Protein AF-X0WLK1-F1 (afdb_monomer)

Structure (mmCIF, N/CA/C/O backbone):
data_AF-X0WLK1-F1
#
_entry.id   AF-X0WLK1-F1
#
loop_
_atom_site.group_PDB
_atom_site.id
_atom_site.type_symbol
_atom_site.label_atom_id
_atom_site.label_alt_id
_atom_site.label_comp_id
_atom_site.label_asym_id
_atom_site.label_entity_id
_atom_site.label_seq_id
_atom_site.pdbx_PDB_ins_code
_atom_site.Cartn_x
_atom_site.Cartn_y
_atom_site.Cartn_z
_atom_site.occupancy
_atom_site.B_iso_or_equiv
_atom_site.auth_seq_id
_atom_site.auth_comp_id
_atom_site.auth_asym_id
_atom_site.auth_atom_id
_atom_si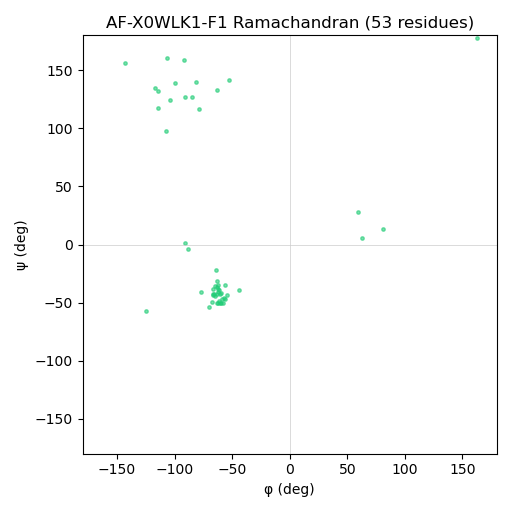te.pdbx_PDB_model_num
ATOM 1 N N . MET A 1 1 ? 4.909 19.906 7.839 1.00 69.94 1 MET A N 1
ATOM 2 C CA . MET A 1 1 ? 4.621 18.874 6.819 1.00 69.94 1 MET A CA 1
ATOM 3 C C . MET A 1 1 ? 4.518 17.546 7.553 1.00 69.94 1 MET A C 1
ATOM 5 O O . MET A 1 1 ? 5.402 17.274 8.353 1.00 69.94 1 MET A O 1
ATOM 9 N N . GLY A 1 2 ? 3.419 16.804 7.408 1.00 88.81 2 GLY A N 1
ATOM 10 C CA . GLY A 1 2 ? 3.199 15.557 8.150 1.00 88.81 2 GLY A CA 1
ATOM 11 C C . GLY A 1 2 ? 3.524 14.333 7.300 1.00 88.81 2 GLY A C 1
ATOM 12 O O . GLY A 1 2 ? 3.179 14.305 6.120 1.00 88.81 2 GLY A O 1
ATOM 13 N N . THR A 1 3 ? 4.166 13.329 7.891 1.00 95.31 3 THR A N 1
ATOM 14 C CA . THR A 1 3 ? 4.334 12.015 7.260 1.00 95.31 3 THR A CA 1
ATOM 15 C C . THR A 1 3 ? 3.032 11.241 7.404 1.00 95.31 3 THR A C 1
ATOM 17 O O . THR A 1 3 ? 2.637 10.935 8.524 1.00 95.31 3 THR A O 1
ATOM 20 N N . ILE A 1 4 ? 2.377 10.917 6.287 1.00 96.56 4 ILE A N 1
ATOM 21 C CA . ILE A 1 4 ? 1.202 10.039 6.283 1.00 96.56 4 ILE A CA 1
ATOM 22 C C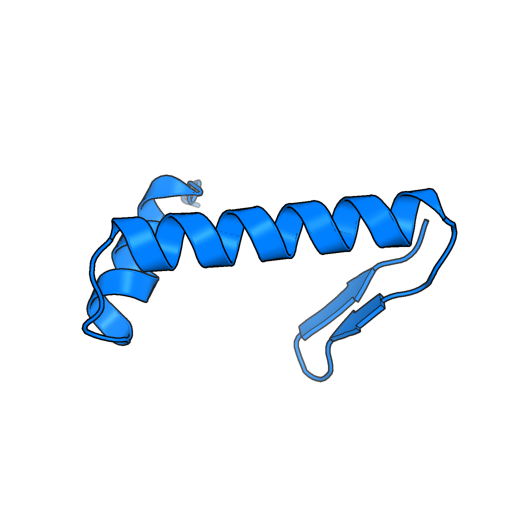 . ILE A 1 4 ? 1.662 8.600 6.086 1.00 96.56 4 ILE A C 1
ATOM 24 O O . ILE A 1 4 ? 2.378 8.271 5.140 1.00 96.56 4 ILE A O 1
ATOM 28 N N . THR A 1 5 ? 1.237 7.730 6.986 1.00 97.69 5 THR A N 1
ATOM 29 C CA . THR A 1 5 ? 1.561 6.308 6.975 1.00 97.69 5 THR A CA 1
ATOM 30 C C . THR A 1 5 ? 0.505 5.500 6.227 1.00 97.69 5 THR A C 1
ATOM 32 O O . THR A 1 5 ? -0.669 5.864 6.135 1.00 97.69 5 THR A O 1
ATOM 35 N N . LYS A 1 6 ? 0.890 4.303 5.772 1.00 97.38 6 LYS A N 1
ATOM 36 C CA . LYS A 1 6 ? -0.054 3.324 5.212 1.00 97.38 6 LYS A CA 1
ATOM 37 C C . LYS A 1 6 ? -1.186 2.979 6.185 1.00 97.38 6 LYS A C 1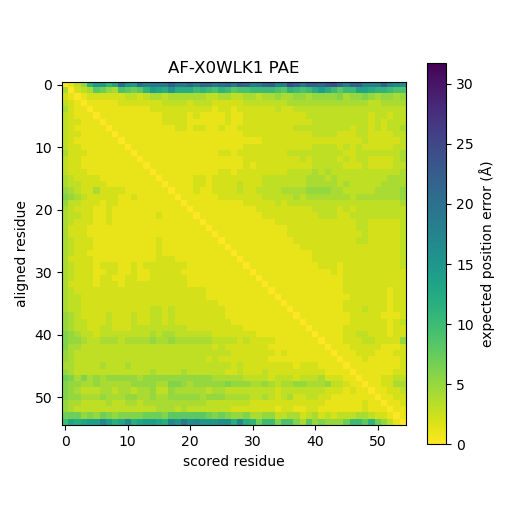
ATOM 39 O O . LYS A 1 6 ? -2.306 2.732 5.752 1.00 97.38 6 LYS A O 1
ATOM 44 N N . LYS A 1 7 ? -0.898 2.947 7.493 1.00 98.06 7 LYS A N 1
ATOM 45 C CA . LYS A 1 7 ? -1.900 2.693 8.537 1.00 98.06 7 LYS A CA 1
ATOM 46 C C . LYS A 1 7 ? -2.998 3.755 8.495 1.00 98.06 7 LYS A C 1
ATOM 48 O O . LYS A 1 7 ? -4.163 3.390 8.436 1.00 98.06 7 LYS A O 1
ATOM 53 N N . GLU A 1 8 ? -2.623 5.030 8.479 1.00 98.25 8 GLU A N 1
ATOM 54 C CA . GLU A 1 8 ? -3.580 6.143 8.451 1.00 98.25 8 GLU A CA 1
ATOM 55 C C . GLU A 1 8 ? -4.393 6.164 7.156 1.00 98.25 8 GLU A C 1
ATOM 57 O O . GLU A 1 8 ? -5.586 6.449 7.192 1.00 98.25 8 GLU A O 1
ATOM 62 N N . LEU A 1 9 ? -3.786 5.802 6.020 1.00 98.19 9 LEU A N 1
ATOM 63 C CA . LEU A 1 9 ? -4.515 5.676 4.758 1.00 98.19 9 LEU A CA 1
ATOM 64 C C . LEU A 1 9 ? -5.543 4.531 4.800 1.00 98.19 9 LEU A C 1
ATOM 66 O O . LEU A 1 9 ? -6.673 4.712 4.358 1.00 98.19 9 LEU A O 1
ATOM 70 N N . ILE A 1 10 ? -5.176 3.374 5.367 1.00 98.62 10 ILE A N 1
ATOM 71 C CA . ILE A 1 10 ? -6.103 2.250 5.587 1.00 98.62 10 ILE A CA 1
ATOM 72 C C . ILE A 1 10 ? -7.270 2.684 6.470 1.00 98.62 10 ILE A C 1
ATOM 74 O O . ILE A 1 10 ? -8.415 2.368 6.155 1.00 98.62 10 ILE A O 1
ATOM 78 N N . ASP A 1 11 ? -6.971 3.370 7.572 1.00 98.50 11 ASP A N 1
ATOM 79 C CA . ASP A 1 11 ? -7.976 3.786 8.546 1.00 98.50 11 ASP A CA 1
ATOM 80 C C . ASP A 1 11 ? -8.947 4.797 7.905 1.00 98.50 11 ASP A C 1
ATOM 82 O O . ASP A 1 11 ? -10.159 4.610 7.991 1.00 98.50 11 ASP A O 1
ATOM 86 N N . ARG A 1 12 ? -8.428 5.777 7.150 1.00 98.50 12 ARG A N 1
ATOM 87 C CA . ARG A 1 12 ? -9.233 6.769 6.420 1.00 98.50 12 ARG A CA 1
ATOM 88 C C . ARG A 1 12 ? -10.140 6.140 5.362 1.00 98.50 12 ARG A C 1
ATOM 90 O O . ARG A 1 12 ? -11.321 6.457 5.326 1.00 98.50 12 ARG A O 1
ATOM 97 N N . ILE A 1 13 ? -9.613 5.255 4.513 1.00 98.38 13 ILE A N 1
ATOM 98 C CA . ILE A 1 13 ? -10.419 4.607 3.463 1.00 98.38 13 ILE A CA 1
ATOM 99 C C . ILE A 1 13 ? -11.477 3.690 4.087 1.00 98.38 13 ILE A C 1
ATOM 101 O O . ILE A 1 13 ? -12.607 3.641 3.614 1.00 98.38 13 ILE A O 1
ATOM 105 N N . ALA A 1 14 ? -11.144 2.982 5.171 1.00 98.69 14 ALA A N 1
ATOM 106 C CA . ALA A 1 14 ? -12.117 2.148 5.868 1.00 98.69 14 ALA A CA 1
ATOM 107 C C . ALA A 1 14 ? -13.303 2.966 6.401 1.00 98.69 14 ALA A C 1
ATOM 109 O O . ALA A 1 14 ? -14.445 2.535 6.259 1.00 98.69 14 ALA A O 1
ATOM 110 N N . GLU A 1 15 ? -13.025 4.136 6.980 1.00 98.56 15 GLU A N 1
ATOM 111 C CA . GLU A 1 15 ? -14.043 5.062 7.478 1.00 98.56 15 GLU A CA 1
ATOM 112 C C . GLU A 1 15 ? -14.876 5.673 6.343 1.00 98.56 15 GLU A C 1
ATOM 114 O O . GLU A 1 15 ? -16.101 5.606 6.393 1.00 98.56 15 GLU A O 1
ATOM 119 N N . GLN A 1 16 ? -14.228 6.201 5.299 1.00 98.44 16 GLN A N 1
ATOM 120 C CA . GLN A 1 16 ? -14.901 6.832 4.155 1.00 98.44 16 GLN A CA 1
ATOM 121 C C . GLN A 1 16 ? -15.841 5.875 3.415 1.00 98.44 16 GLN A C 1
ATOM 123 O O . GLN A 1 16 ? -16.954 6.253 3.064 1.00 98.44 16 GLN A O 1
ATOM 128 N N . GLU A 1 17 ? -15.410 4.628 3.224 1.00 97.94 17 GLU A N 1
ATOM 129 C CA . GLU A 1 17 ? -16.168 3.609 2.491 1.00 97.94 17 GLU A CA 1
ATOM 130 C C . GLU A 1 17 ? -17.088 2.774 3.402 1.00 97.94 17 GLU A C 1
ATOM 132 O O . GLU A 1 17 ? -17.723 1.822 2.947 1.00 97.94 17 GLU A O 1
ATOM 137 N N . GLY A 1 18 ? -17.130 3.061 4.711 1.00 98.12 18 GLY A N 1
ATOM 138 C CA . GLY A 1 18 ? -17.952 2.324 5.677 1.00 98.12 18 GLY A CA 1
ATOM 139 C C . GLY A 1 18 ? -17.626 0.826 5.759 1.00 98.12 18 GLY A C 1
ATOM 140 O O . GLY A 1 18 ? -18.496 0.007 6.068 1.00 98.12 18 GLY A O 1
ATOM 141 N N . CYS A 1 19 ? -16.385 0.435 5.460 1.00 98.44 19 CYS A N 1
ATOM 142 C CA . CYS A 1 19 ? -15.980 -0.965 5.376 1.00 98.44 19 CYS A CA 1
ATOM 143 C C . CYS A 1 19 ? -15.112 -1.395 6.567 1.00 98.44 19 CYS A C 1
ATOM 145 O O . CYS A 1 19 ? -14.498 -0.597 7.275 1.00 98.44 19 CYS A O 1
ATOM 147 N N . LYS A 1 20 ? -15.019 -2.711 6.805 1.00 98.50 20 LYS A N 1
ATOM 148 C CA . LYS A 1 20 ? -14.119 -3.226 7.846 1.00 98.50 20 LYS A CA 1
ATOM 149 C C . LYS A 1 20 ? -12.674 -2.889 7.480 1.00 98.50 20 LYS A C 1
ATOM 151 O O . LYS A 1 20 ? -12.211 -3.251 6.403 1.00 98.50 20 LYS A O 1
ATOM 156 N N . ARG A 1 21 ? -11.909 -2.361 8.437 1.00 98.44 21 ARG A N 1
ATOM 157 C CA . ARG A 1 21 ? -10.472 -2.050 8.306 1.00 98.44 21 ARG A CA 1
ATOM 158 C C . ARG A 1 21 ? -9.633 -3.142 7.624 1.00 98.44 21 ARG A C 1
ATOM 160 O O . ARG A 1 21 ? -8.723 -2.852 6.852 1.00 98.44 21 ARG A O 1
ATOM 167 N N . VAL A 1 22 ? -9.922 -4.417 7.906 1.00 98.44 22 VAL A N 1
ATOM 168 C CA . VAL A 1 22 ? -9.216 -5.558 7.293 1.00 98.44 22 VAL A CA 1
ATOM 169 C C . VAL A 1 22 ? -9.417 -5.635 5.775 1.00 98.44 22 VAL A C 1
ATOM 171 O O . VAL A 1 22 ? -8.510 -6.068 5.070 1.00 98.44 22 VAL A O 1
ATOM 174 N N . VAL A 1 23 ? -10.570 -5.190 5.270 1.00 98.56 23 VAL A N 1
ATOM 175 C CA . VAL A 1 23 ? -10.882 -5.125 3.839 1.00 98.56 23 VAL A CA 1
ATOM 176 C C . VAL A 1 23 ? -10.046 -4.030 3.185 1.00 98.56 23 VAL A C 1
ATOM 178 O O . VAL A 1 23 ? -9.265 -4.344 2.291 1.00 98.56 23 VAL A O 1
ATOM 181 N N . ALA A 1 24 ? -10.091 -2.796 3.701 1.00 98.62 24 ALA A N 1
ATOM 182 C CA . ALA A 1 24 ? -9.265 -1.690 3.203 1.00 98.62 24 ALA A CA 1
ATOM 183 C C . ALA A 1 24 ? -7.765 -2.041 3.203 1.00 98.62 24 ALA A C 1
ATOM 185 O O . ALA A 1 24 ? -7.069 -1.830 2.210 1.00 98.62 24 ALA A O 1
ATOM 186 N N . LYS A 1 25 ? -7.271 -2.681 4.276 1.00 98.69 25 LYS A N 1
ATOM 187 C CA . LYS A 1 25 ? -5.887 -3.180 4.349 1.00 98.69 25 LYS A CA 1
ATOM 188 C C . LYS A 1 25 ? -5.547 -4.127 3.197 1.00 98.69 25 LYS A C 1
ATOM 190 O O . LYS A 1 25 ? -4.474 -3.993 2.612 1.00 98.69 25 LYS A O 1
ATOM 195 N N . ARG A 1 26 ? -6.418 -5.100 2.909 1.00 98.69 26 ARG A N 1
ATOM 196 C CA . ARG A 1 26 ? -6.198 -6.092 1.844 1.00 98.69 26 ARG A CA 1
ATOM 197 C C . ARG A 1 26 ? -6.212 -5.441 0.465 1.00 98.69 26 ARG A C 1
ATOM 199 O O . ARG A 1 26 ? -5.324 -5.734 -0.324 1.00 98.69 26 ARG A O 1
ATOM 206 N N . VAL A 1 27 ? -7.156 -4.534 0.214 1.00 98.44 27 VAL A N 1
ATOM 207 C CA . VAL A 1 27 ? -7.264 -3.812 -1.063 1.00 98.44 27 VAL A CA 1
ATOM 208 C C . VAL A 1 27 ? -6.024 -2.954 -1.311 1.00 98.44 27 VAL A C 1
ATOM 210 O O . VAL A 1 27 ? -5.389 -3.102 -2.349 1.00 98.44 27 VAL A O 1
ATOM 213 N N . ILE A 1 28 ? -5.611 -2.130 -0.340 1.00 98.25 28 ILE A N 1
ATOM 214 C CA . ILE A 1 28 ? -4.420 -1.278 -0.493 1.00 98.25 28 ILE A CA 1
ATOM 215 C C . ILE A 1 28 ? -3.155 -2.126 -0.681 1.00 98.25 28 ILE A C 1
ATOM 217 O O . ILE A 1 28 ? -2.300 -1.776 -1.487 1.00 98.25 28 ILE A O 1
ATOM 221 N N . GLN A 1 29 ? -2.998 -3.231 0.059 1.00 98.62 29 GLN A N 1
ATOM 222 C CA . GLN A 1 29 ? -1.846 -4.118 -0.133 1.00 98.62 29 GLN A CA 1
ATOM 223 C C . GLN A 1 29 ? -1.846 -4.742 -1.534 1.00 98.62 29 GLN A C 1
ATOM 225 O O . GLN A 1 29 ? -0.847 -4.614 -2.227 1.00 98.62 29 GLN A O 1
ATOM 230 N N . GLY A 1 30 ? -2.964 -5.329 -1.972 1.00 98.62 30 GLY A N 1
ATOM 231 C CA . GLY A 1 30 ? -3.061 -5.955 -3.293 1.00 98.62 30 GLY A CA 1
ATOM 232 C C . GLY A 1 30 ? -2.866 -4.968 -4.448 1.00 98.62 30 GLY A C 1
ATOM 233 O O . GLY A 1 30 ? -2.245 -5.316 -5.449 1.00 98.62 30 GLY A O 1
ATOM 234 N N . PHE A 1 31 ? -3.328 -3.724 -4.294 1.00 98.19 31 PHE A N 1
ATOM 235 C CA . PHE A 1 31 ? -3.071 -2.650 -5.254 1.00 98.19 31 PHE A CA 1
ATOM 236 C C . PHE A 1 31 ? -1.571 -2.362 -5.399 1.00 98.19 31 PHE A C 1
ATOM 238 O O . PHE A 1 31 ? -1.050 -2.369 -6.512 1.00 98.19 31 PHE A O 1
ATOM 245 N N . LEU A 1 32 ? -0.862 -2.178 -4.279 1.00 98.12 32 LEU A N 1
ATOM 246 C CA . LEU A 1 32 ? 0.585 -1.941 -4.285 1.00 98.12 32 LEU A CA 1
ATOM 247 C C . LEU A 1 32 ? 1.360 -3.138 -4.848 1.00 98.12 32 LEU A C 1
ATOM 249 O O . LEU A 1 32 ? 2.259 -2.946 -5.660 1.00 98.12 32 LEU A O 1
ATOM 253 N N . ASP A 1 33 ? 0.989 -4.361 -4.465 1.00 98.69 33 ASP A N 1
ATOM 254 C CA . ASP A 1 33 ? 1.633 -5.582 -4.963 1.00 98.69 33 ASP A CA 1
ATOM 255 C C . ASP A 1 33 ? 1.453 -5.729 -6.483 1.00 98.69 33 ASP A C 1
ATOM 257 O O . ASP A 1 33 ? 2.389 -6.108 -7.186 1.00 98.69 33 ASP A O 1
ATOM 261 N N . SER A 1 34 ? 0.275 -5.371 -7.005 1.00 98.19 34 SER A N 1
ATOM 262 C CA . SER A 1 34 ? -0.001 -5.391 -8.447 1.00 98.19 34 SER A CA 1
ATOM 263 C C . SER A 1 34 ? 0.836 -4.355 -9.196 1.00 98.19 34 SER A C 1
ATOM 265 O O . SER A 1 34 ? 1.408 -4.678 -10.233 1.00 98.19 34 SER A O 1
ATOM 267 N N . ILE A 1 35 ? 0.971 -3.138 -8.653 1.00 97.75 35 ILE A N 1
ATOM 268 C CA . ILE A 1 35 ? 1.847 -2.106 -9.229 1.00 97.75 35 ILE A CA 1
ATOM 269 C C . ILE A 1 35 ? 3.289 -2.614 -9.307 1.00 97.75 35 ILE A C 1
ATOM 271 O O . ILE A 1 35 ? 3.903 -2.550 -10.368 1.00 97.75 35 ILE A O 1
ATOM 275 N N . ILE A 1 36 ? 3.813 -3.157 -8.203 1.00 97.75 36 ILE A N 1
ATOM 276 C CA . ILE A 1 36 ? 5.174 -3.710 -8.153 1.00 97.75 36 ILE A CA 1
ATOM 277 C C . ILE A 1 36 ? 5.343 -4.811 -9.206 1.00 97.75 36 ILE A C 1
ATOM 279 O O . ILE A 1 36 ? 6.336 -4.819 -9.931 1.00 97.75 36 ILE A O 1
ATOM 283 N N . GLY A 1 37 ? 4.372 -5.722 -9.309 1.00 98.31 37 GLY A N 1
ATOM 284 C CA . GLY A 1 37 ? 4.410 -6.830 -10.259 1.00 98.31 37 GLY A CA 1
ATOM 285 C C . GLY A 1 37 ? 4.442 -6.385 -11.722 1.00 98.31 37 GLY A C 1
ATOM 286 O O . GLY A 1 37 ? 5.158 -6.987 -12.518 1.00 98.31 37 GLY A O 1
ATOM 287 N N . GLU A 1 38 ? 3.704 -5.337 -12.084 1.00 98.31 38 GLU A 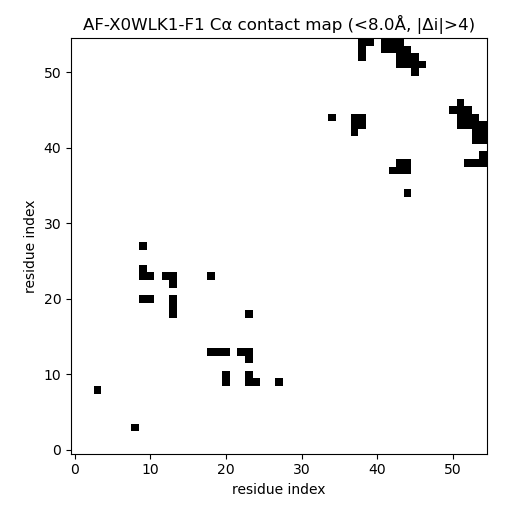N 1
ATOM 288 C CA . GLU A 1 38 ? 3.682 -4.819 -13.456 1.00 98.31 38 GLU A CA 1
ATOM 289 C C . GLU A 1 38 ? 4.930 -3.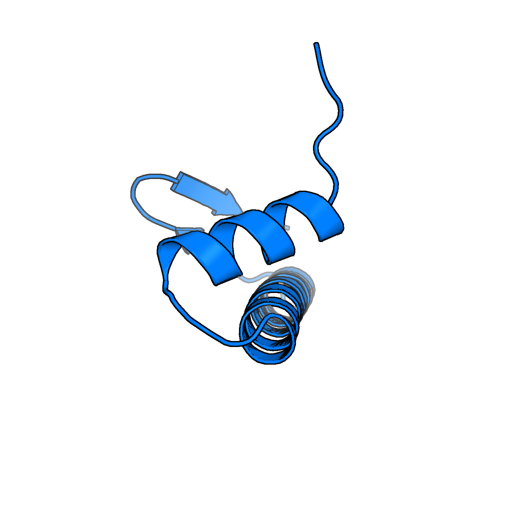990 -13.787 1.00 98.31 38 GLU A C 1
ATOM 291 O O . GLU A 1 38 ? 5.529 -4.188 -14.846 1.00 98.31 38 GLU A O 1
ATOM 296 N N . LEU A 1 39 ? 5.406 -3.153 -12.860 1.00 98.06 39 LEU A N 1
ATOM 297 C CA . LEU A 1 39 ? 6.657 -2.410 -13.048 1.00 98.06 39 LEU A CA 1
ATOM 298 C C . LEU 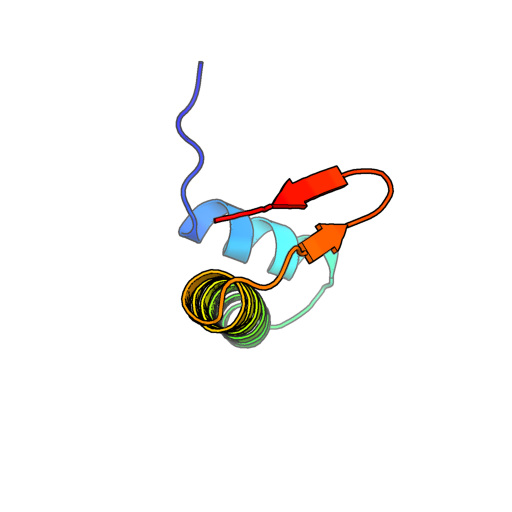A 1 39 ? 7.868 -3.344 -13.172 1.00 98.06 39 LEU A C 1
ATOM 300 O O . LEU A 1 39 ? 8.752 -3.102 -13.993 1.00 98.06 39 LEU A O 1
ATOM 304 N N . ALA A 1 40 ? 7.892 -4.452 -12.424 1.00 97.69 40 ALA A N 1
ATOM 305 C CA . ALA A 1 40 ? 8.939 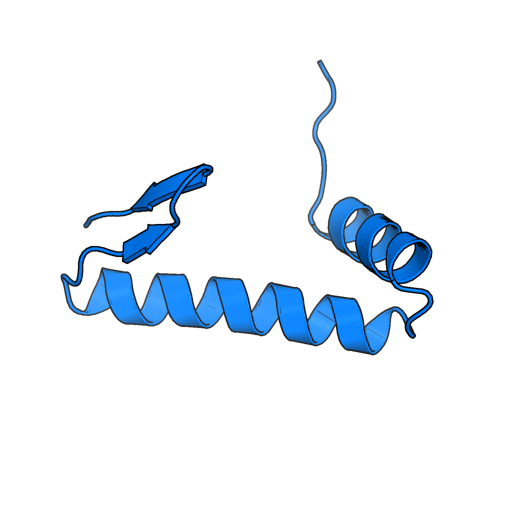-5.470 -12.538 1.00 97.69 40 ALA A CA 1
ATOM 306 C C . ALA A 1 40 ? 8.967 -6.167 -13.913 1.00 97.69 40 ALA A C 1
ATOM 308 O O . ALA A 1 40 ? 9.999 -6.714 -14.297 1.00 97.69 40 ALA A O 1
ATOM 309 N N . LYS A 1 41 ? 7.856 -6.145 -14.663 1.00 98.00 41 LYS A N 1
ATOM 310 C CA . LYS A 1 41 ? 7.773 -6.665 -16.040 1.00 98.00 41 LYS A CA 1
ATOM 311 C C . LYS A 1 41 ? 8.148 -5.623 -17.101 1.00 98.00 41 LYS A C 1
ATOM 313 O O . LYS A 1 41 ? 8.161 -5.962 -18.280 1.00 98.00 41 LYS A O 1
ATOM 318 N N . GLY A 1 42 ? 8.432 -4.379 -16.708 1.00 97.62 42 GLY A N 1
ATOM 319 C CA . GLY A 1 42 ? 8.678 -3.268 -17.632 1.00 97.62 42 GLY A CA 1
ATOM 320 C C . GLY A 1 42 ? 7.405 -2.618 -18.183 1.00 97.62 42 GLY A C 1
ATOM 321 O O . GLY A 1 42 ? 7.474 -1.879 -19.163 1.00 97.62 42 GLY A O 1
ATOM 322 N N . ASN A 1 43 ? 6.236 -2.902 -17.596 1.00 98.00 43 ASN A N 1
ATOM 323 C CA . ASN A 1 43 ? 4.976 -2.319 -18.050 1.00 98.00 43 ASN A CA 1
ATOM 324 C C . ASN A 1 43 ? 4.792 -0.902 -17.492 1.00 98.00 43 ASN A C 1
ATOM 326 O O . ASN A 1 43 ? 5.031 -0.647 -16.313 1.00 98.00 43 ASN A O 1
ATOM 330 N N . ARG A 1 44 ? 4.273 0.002 -18.329 1.00 97.88 44 ARG A N 1
ATOM 331 C CA . ARG A 1 44 ? 3.833 1.342 -17.919 1.00 97.88 44 ARG A CA 1
ATOM 332 C C . ARG A 1 44 ? 2.398 1.288 -17.401 1.00 97.88 44 ARG A C 1
ATOM 334 O O . ARG A 1 44 ? 1.498 0.828 -18.103 1.00 97.88 44 ARG A O 1
ATOM 341 N N . LEU A 1 45 ? 2.177 1.806 -16.198 1.00 98.12 45 LEU A N 1
ATOM 342 C CA . LEU A 1 45 ? 0.862 1.914 -15.572 1.00 98.12 45 LEU A CA 1
ATOM 343 C C . LEU A 1 45 ? 0.378 3.359 -15.637 1.00 98.12 45 LEU A C 1
ATOM 345 O O . LEU A 1 45 ? 1.040 4.267 -15.140 1.00 98.12 45 LEU A O 1
ATOM 349 N N . GLU A 1 46 ? -0.802 3.570 -16.210 1.00 97.94 46 GLU A N 1
ATOM 350 C CA . GLU A 1 46 ? -1.433 4.884 -16.274 1.00 97.94 46 GLU A CA 1
ATOM 351 C C . GLU A 1 46 ? -2.714 4.906 -15.443 1.00 97.94 46 GLU A C 1
ATOM 353 O O . GLU A 1 46 ? -3.688 4.213 -15.743 1.00 97.94 46 GLU A O 1
ATOM 358 N N . PHE A 1 47 ? -2.717 5.747 -14.412 1.00 96.50 47 PHE A N 1
ATOM 359 C CA . PHE A 1 47 ? -3.886 6.054 -13.604 1.00 96.50 47 PHE A CA 1
ATOM 360 C C . PHE A 1 47 ? -4.334 7.471 -13.952 1.00 96.50 47 PHE A C 1
ATOM 362 O O . PHE A 1 47 ? -3.766 8.454 -13.471 1.00 96.50 47 PHE A O 1
ATOM 369 N N . ARG A 1 48 ? -5.335 7.578 -14.831 1.00 96.12 48 ARG A N 1
ATOM 370 C CA . ARG A 1 48 ? -5.893 8.872 -15.255 1.00 96.12 48 ARG A CA 1
ATOM 371 C C . ARG A 1 48 ? -6.293 9.715 -14.042 1.00 96.12 48 ARG A C 1
ATOM 373 O O . ARG A 1 48 ? -6.751 9.174 -13.040 1.00 96.12 48 ARG A O 1
ATOM 380 N N . ASP A 1 49 ? -6.051 11.021 -14.142 1.00 96.00 49 ASP A N 1
ATOM 381 C CA . ASP A 1 49 ? -6.252 12.021 -13.080 1.00 96.00 49 ASP A CA 1
ATOM 382 C C . ASP A 1 49 ? -5.392 11.834 -11.812 1.00 96.00 49 ASP A C 1
ATOM 384 O O . ASP A 1 49 ? -5.538 12.582 -10.846 1.00 96.00 49 ASP A O 1
ATOM 388 N N . PHE A 1 50 ? -4.460 10.875 -11.814 1.00 95.81 50 PHE A N 1
ATOM 389 C CA . PHE A 1 50 ? -3.563 10.601 -10.691 1.00 95.81 50 PHE A CA 1
ATOM 390 C C . PHE A 1 50 ? -2.088 10.652 -11.095 1.00 95.81 50 PHE A C 1
ATOM 392 O O . PHE A 1 50 ? -1.319 11.424 -10.526 1.00 95.81 50 PHE A O 1
ATOM 399 N N . GLY A 1 51 ? -1.682 9.850 -12.080 1.00 95.88 51 GLY A N 1
ATOM 400 C CA . GLY A 1 51 ? -0.295 9.802 -12.525 1.00 95.88 51 GLY A CA 1
ATOM 401 C C . GLY A 1 51 ? 0.064 8.568 -13.344 1.00 95.88 51 GLY A C 1
ATOM 402 O O . GLY A 1 51 ? -0.741 7.662 -13.567 1.00 95.88 51 GLY A O 1
ATOM 403 N N . VAL A 1 52 ? 1.317 8.551 -13.784 1.00 97.12 52 VAL A N 1
ATOM 404 C CA . VAL A 1 52 ? 1.926 7.471 -14.560 1.00 97.12 52 VAL A CA 1
ATOM 405 C C . VAL A 1 52 ? 3.068 6.884 -13.742 1.00 97.12 52 VAL A C 1
ATOM 407 O O . VAL A 1 52 ? 3.867 7.634 -13.184 1.00 97.12 52 VAL A O 1
ATOM 410 N N . PHE A 1 53 ? 3.147 5.558 -13.690 1.00 97.44 53 PHE A N 1
ATOM 411 C CA . PHE A 1 53 ? 4.292 4.830 -13.150 1.00 97.44 53 PHE A CA 1
ATOM 412 C C . PHE A 1 53 ? 4.956 4.045 -14.276 1.00 97.44 53 PHE A C 1
ATOM 414 O O . PHE A 1 53 ? 4.284 3.337 -15.030 1.00 97.44 53 PHE A O 1
ATOM 421 N N . GLU A 1 54 ? 6.271 4.158 -14.370 1.00 93.06 54 GLU A N 1
ATOM 422 C CA . GLU A 1 54 ? 7.105 3.461 -15.345 1.00 93.06 54 GLU A CA 1
ATOM 423 C C . GLU A 1 54 ? 8.441 3.068 -14.705 1.00 93.06 54 GLU A C 1
ATOM 425 O O . GLU A 1 54 ? 8.818 3.629 -13.671 1.00 93.06 54 GLU A O 1
ATOM 430 N N . SER A 1 55 ? 9.072 2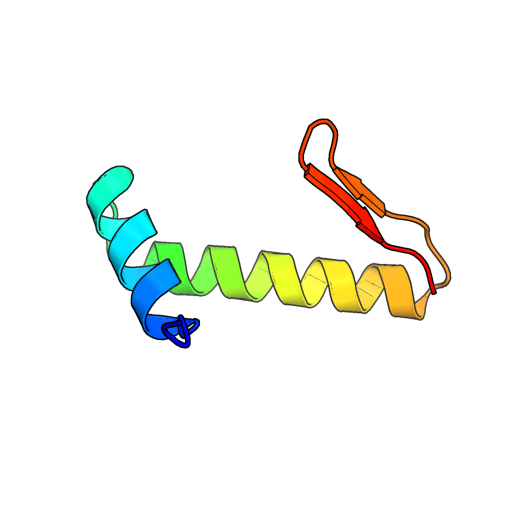.037 -15.272 1.00 78.81 55 SER A N 1
ATOM 431 C CA . SER A 1 55 ? 10.288 1.381 -14.770 1.00 78.81 55 SER A CA 1
ATOM 432 C C . SER A 1 55 ? 11.567 2.141 -15.102 1.00 78.81 55 SER A C 1
ATOM 434 O O . SER A 1 55 ? 11.654 2.688 -16.223 1.00 78.81 55 SER A O 1
#

Nearest PDB structures (foldseek):
  1huu-assembly3_C  TM=9.832E-01  e=1.405E-03  Geobacillus stearothermophilus
  1huu-assembly1_A-2  TM=9.816E-01  e=5.378E-03  Geobacillus stearothermophilus
  3rhi-assembly1_B  TM=9.334E-01  e=5.378E-03  Bacillus anthracis str. Sterne
  3rhi-assembly2_D  TM=9.698E-01  e=1.255E-02  Bacillus anthracis str. Sterne
  4qju-assembly1_B  TM=9.522E-01  e=1.665E-02  Staphylococcus aureus subsp. aureus Mu50

Foldseek 3Di:
DDDDDPLNVLVVVCVVVVHDSVVSNVVVVVVVVVVVVQQVVQHWDDDPPPDIDGD

Radius of gyration: 13.29 Å; Cα contacts (8 Å, |Δi|>4): 39; chains: 1; bounding box: 28×26×27 Å

Solvent-accessible surfac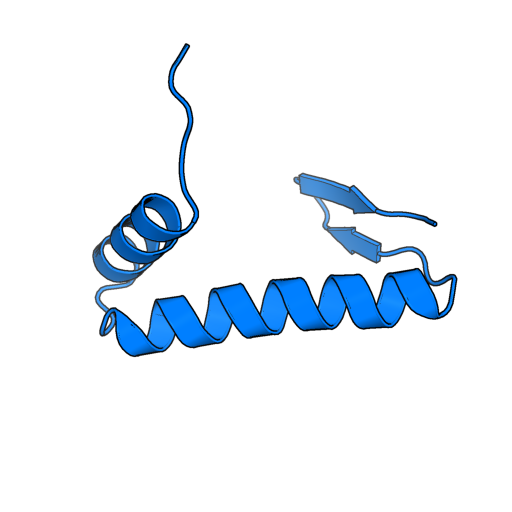e area (backbone atoms only — not comparable to full-atom values): 3329 Å² total; per-residue (Å²): 138,83,90,84,50,74,67,58,51,25,52,50,51,10,60,77,69,74,45,61,53,70,54,35,43,49,51,56,49,53,53,52,53,49,52,52,56,40,34,76,72,65,41,72,47,78,43,86,102,75,50,73,49,71,108

InterPro domains:
  IPR000119 Histone-like DNA-binding protein [PF00216] (5-54)
  IPR010992 Integration host factor (IHF)-like DNA-binding domain superfamily [G3DSA:4.10.520.10] (1-55)
  IPR010992 Integration host factor (IHF)-like DNA-binding domain superfamily [SSF47729] (4-54)

Secondary structure (DSSP, 8-state):
-PPPPHHHHHHHHHHHTT--HHHHHHHHHHHHHHHHHHHTTT--EEETTTEEE--

pLDDT: mean 96.79, std 4.71, range [69.94, 98.69]

Mean predicted aligned error: 2.72 Å

Organism: NCBI:txid412755

Sequence (55 aa):
MGTITKKELIDRIAEQEGCKRVVAKRVIQGFLDSIIGELAKGNRLEFRDFGVFES